Protein AF-A0A936BYQ3-F1 (afdb_monomer_lite)

Secondary structure (DSSP, 8-state):
---HHHHHHHHHHHHTT--S--EE--SEEPTTTTTSS-TTS-----TT-S--GGGEEEEEEEEEEEEESS-SHHHHHHHHHHHHHHHHHHHTTS-GGGEEEEE-SSEEEEEEEEEEEE--HHHHHHHHHHHHHHHHHH--SSEEE-GGGGSTT--EE-TTS---SSSTT---

Structure (mmCIF, N/CA/C/O backbone):
data_AF-A0A936BYQ3-F1
#
_entry.id   AF-A0A936BYQ3-F1
#
loop_
_atom_site.group_PDB
_atom_site.id
_atom_site.type_symbol
_atom_site.label_atom_id
_atom_site.label_alt_id
_atom_site.label_comp_id
_atom_site.label_asym_id
_atom_site.label_entity_id
_atom_site.label_seq_id
_atom_site.pdbx_PDB_ins_code
_atom_site.Cartn_x
_atom_site.Cartn_y
_atom_site.Cartn_z
_atom_site.occupancy
_atom_site.B_iso_or_equiv
_atom_site.auth_seq_id
_atom_site.auth_comp_id
_atom_site.auth_asym_id
_atom_site.auth_atom_id
_atom_site.pdbx_PDB_model_num
ATOM 1 N N . MET A 1 1 ? 19.727 -2.244 -9.568 1.00 52.94 1 MET A N 1
ATOM 2 C CA . MET A 1 1 ? 18.748 -1.926 -8.507 1.00 52.94 1 MET A CA 1
ATOM 3 C C . MET A 1 1 ? 19.167 -0.592 -7.933 1.00 52.94 1 MET A C 1
ATOM 5 O O . MET A 1 1 ? 20.362 -0.443 -7.717 1.00 52.94 1 MET A O 1
ATOM 9 N N . SER A 1 2 ? 18.250 0.365 -7.776 1.00 65.88 2 SER A N 1
ATOM 10 C CA . SER A 1 2 ? 18.570 1.603 -7.058 1.00 65.88 2 SER A CA 1
ATOM 11 C C . SER A 1 2 ? 18.892 1.253 -5.604 1.00 65.88 2 SER A C 1
ATOM 13 O O 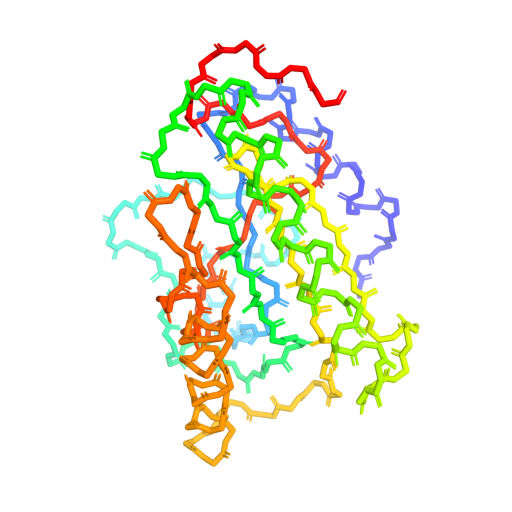. SER A 1 2 ? 18.307 0.309 -5.059 1.00 65.88 2 SER A O 1
ATOM 15 N N . SER A 1 3 ? 19.839 1.957 -4.997 1.00 85.25 3 SER A N 1
ATOM 16 C CA . SER A 1 3 ? 20.103 1.825 -3.567 1.00 85.25 3 SER A CA 1
ATOM 17 C C . SER A 1 3 ? 18.903 2.345 -2.753 1.00 85.25 3 SER A C 1
ATOM 19 O O . SER A 1 3 ? 17.992 2.982 -3.294 1.00 85.25 3 SER A O 1
ATOM 21 N N . LEU A 1 4 ? 18.873 2.062 -1.447 1.00 83.62 4 LEU A N 1
ATOM 22 C CA . LEU A 1 4 ? 17.895 2.687 -0.550 1.00 83.62 4 LEU A CA 1
ATOM 23 C C . LEU A 1 4 ? 18.063 4.216 -0.542 1.00 83.62 4 LEU A C 1
ATOM 25 O O . LEU A 1 4 ? 17.071 4.936 -0.547 1.00 83.62 4 LEU A O 1
ATOM 29 N N . GLU A 1 5 ? 19.306 4.696 -0.594 1.00 89.38 5 GLU A N 1
ATOM 30 C CA . GLU A 1 5 ? 19.640 6.123 -0.650 1.00 89.38 5 GLU A CA 1
ATOM 31 C C . GLU A 1 5 ? 19.096 6.777 -1.925 1.00 89.38 5 GLU A C 1
ATOM 33 O O . GLU A 1 5 ? 18.481 7.836 -1.851 1.00 89.38 5 GLU A O 1
ATOM 38 N N . ASP A 1 6 ? 19.215 6.109 -3.076 1.00 88.75 6 ASP A N 1
ATOM 39 C CA . ASP A 1 6 ? 18.658 6.597 -4.343 1.00 88.75 6 ASP A CA 1
ATOM 40 C C . ASP A 1 6 ? 17.128 6.729 -4.263 1.00 88.75 6 ASP A C 1
ATOM 42 O O . ASP A 1 6 ? 16.547 7.684 -4.779 1.00 88.75 6 ASP A O 1
ATOM 46 N N . ALA A 1 7 ? 16.459 5.764 -3.619 1.00 86.69 7 ALA A N 1
ATOM 47 C CA . ALA A 1 7 ? 15.008 5.782 -3.455 1.00 86.69 7 ALA A CA 1
ATOM 48 C C . ALA A 1 7 ? 14.553 6.909 -2.515 1.00 86.69 7 ALA A C 1
ATOM 50 O O . ALA A 1 7 ? 13.570 7.588 -2.813 1.00 86.69 7 ALA A O 1
ATOM 51 N N . ILE A 1 8 ? 15.279 7.131 -1.414 1.00 89.75 8 ILE A N 1
ATOM 52 C CA . ILE A 1 8 ? 15.035 8.246 -0.489 1.00 89.75 8 ILE A CA 1
ATOM 53 C C . ILE A 1 8 ? 15.246 9.580 -1.210 1.00 89.75 8 ILE A C 1
ATOM 55 O O . ILE A 1 8 ? 14.339 10.408 -1.219 1.00 89.75 8 ILE A O 1
ATOM 59 N N . GLY A 1 9 ? 16.375 9.756 -1.901 1.00 91.69 9 GLY A N 1
ATOM 60 C CA . GLY A 1 9 ? 16.665 10.981 -2.648 1.00 91.69 9 GLY A CA 1
ATOM 61 C C . GLY A 1 9 ? 15.626 11.274 -3.735 1.00 91.69 9 GLY A C 1
ATOM 62 O O . GLY A 1 9 ? 15.257 12.428 -3.953 1.00 91.69 9 GLY A O 1
ATOM 63 N N . ALA A 1 10 ? 15.077 10.239 -4.381 1.00 90.12 10 ALA A N 1
ATOM 64 C CA . ALA A 1 10 ? 13.967 10.404 -5.314 1.00 90.12 10 ALA A CA 1
ATOM 65 C C . ALA A 1 10 ? 12.686 10.897 -4.617 1.00 90.12 10 ALA A C 1
ATOM 67 O O . ALA A 1 10 ? 12.005 11.764 -5.165 1.00 90.12 10 ALA A O 1
ATOM 68 N N . LEU A 1 11 ? 12.338 10.368 -3.438 1.00 91.38 11 LEU A N 1
ATOM 69 C CA . LEU A 1 11 ? 11.169 10.814 -2.666 1.00 91.38 11 LEU A CA 1
ATOM 70 C C . LEU A 1 11 ? 11.318 12.271 -2.212 1.00 91.38 11 LEU A C 1
ATOM 72 O O . LEU A 1 11 ? 10.392 13.057 -2.401 1.00 91.38 11 LEU A O 1
ATOM 76 N N . GLU A 1 12 ? 12.485 12.644 -1.684 1.00 92.31 12 GLU A N 1
ATOM 77 C CA . GLU A 1 12 ? 12.792 14.015 -1.254 1.00 92.31 12 GLU A CA 1
ATOM 78 C C . GLU A 1 12 ? 12.728 15.005 -2.422 1.00 92.31 12 GLU A C 1
ATOM 80 O O . GLU A 1 12 ? 12.130 16.078 -2.307 1.00 92.31 12 GLU A O 1
ATOM 85 N N . HIS A 1 13 ? 13.295 14.627 -3.573 1.00 91.62 13 HIS A N 1
ATOM 86 C CA . HIS A 1 13 ? 13.244 15.442 -4.782 1.00 91.62 13 HIS A CA 1
ATOM 87 C C . HIS A 1 13 ? 11.804 15.722 -5.224 1.00 91.62 13 HIS A C 1
ATOM 89 O O . HIS A 1 13 ? 11.475 16.857 -5.563 1.00 91.62 13 HIS A O 1
ATOM 95 N N . GLU A 1 14 ? 10.941 14.704 -5.223 1.00 91.69 14 GLU A N 1
ATOM 96 C CA . GLU A 1 14 ? 9.537 14.880 -5.597 1.00 91.69 14 GLU A CA 1
ATOM 97 C C . GLU A 1 14 ? 8.759 15.677 -4.558 1.00 91.69 14 GLU A C 1
ATOM 99 O O . GLU A 1 14 ? 7.961 16.531 -4.929 1.00 91.69 14 GLU A O 1
ATOM 104 N N . GLU A 1 15 ? 9.009 15.462 -3.269 1.00 89.88 15 GLU A N 1
ATOM 105 C CA . GLU A 1 15 ? 8.351 16.217 -2.205 1.00 89.88 15 GLU A CA 1
ATOM 106 C C . GLU A 1 15 ? 8.609 17.727 -2.332 1.00 89.88 15 GLU A C 1
ATOM 108 O O . GLU A 1 15 ? 7.663 18.515 -2.219 1.00 89.88 15 GLU A O 1
ATOM 113 N N . GLY A 1 16 ? 9.849 18.113 -2.666 1.00 90.75 16 GLY A N 1
ATOM 114 C CA . GLY A 1 16 ? 10.255 19.500 -2.917 1.00 90.75 16 GLY A CA 1
ATOM 115 C C . GLY A 1 16 ? 9.649 20.136 -4.175 1.00 90.75 16 GLY A C 1
ATOM 116 O O . GLY A 1 16 ? 9.733 21.350 -4.345 1.00 90.75 16 GLY A O 1
ATOM 117 N N . ARG A 1 17 ? 9.011 19.350 -5.053 1.00 90.44 17 ARG A N 1
ATOM 118 C CA . ARG A 1 17 ? 8.240 19.859 -6.204 1.00 90.44 17 ARG A CA 1
ATOM 119 C C . ARG A 1 17 ? 6.789 20.186 -5.856 1.00 90.44 17 ARG A C 1
ATOM 121 O O . ARG A 1 17 ? 6.051 20.626 -6.735 1.00 90.44 17 ARG A O 1
ATOM 128 N N . GLU A 1 18 ? 6.382 19.941 -4.611 1.00 88.31 18 GLU A N 1
ATOM 129 C CA . GLU A 1 18 ? 5.030 20.179 -4.096 1.00 88.31 18 GLU A CA 1
ATOM 130 C C . GLU A 1 18 ? 3.906 19.585 -4.976 1.00 88.31 18 GLU A C 1
ATOM 132 O O . GLU A 1 18 ? 2.950 20.275 -5.348 1.00 88.31 18 GLU A O 1
ATOM 137 N N . PRO A 1 19 ? 3.974 18.290 -5.339 1.00 88.69 19 PRO A N 1
ATOM 138 C CA . PRO A 1 19 ? 2.989 17.676 -6.215 1.00 88.69 19 PRO A CA 1
ATOM 139 C C . PRO A 1 19 ? 1.642 17.541 -5.514 1.00 88.69 19 PRO A C 1
ATOM 141 O O . PRO A 1 19 ? 1.554 17.229 -4.329 1.00 88.69 19 PRO A O 1
ATOM 144 N N . VAL A 1 20 ? 0.559 17.621 -6.287 1.00 86.69 20 VAL A N 1
ATOM 145 C CA . VAL A 1 20 ? -0.808 17.389 -5.782 1.00 86.69 20 VAL A CA 1
ATOM 146 C C . VAL A 1 20 ? -1.008 15.997 -5.157 1.00 86.69 20 VAL A C 1
ATOM 148 O O . VAL A 1 20 ? -1.978 15.780 -4.436 1.00 86.69 20 VAL A O 1
ATOM 151 N N . GLY A 1 21 ? -0.108 15.049 -5.425 1.00 88.50 21 GLY A N 1
ATOM 152 C CA . GLY A 1 21 ? -0.007 13.763 -4.743 1.00 88.50 21 GLY A CA 1
ATOM 153 C C . GLY A 1 21 ? 0.974 12.828 -5.447 1.00 88.50 21 GLY A C 1
ATOM 154 O O . GLY A 1 21 ? 0.965 12.740 -6.675 1.00 88.50 21 GLY A O 1
ATOM 155 N N . SER A 1 22 ? 1.768 12.107 -4.660 1.00 91.06 22 SER A N 1
ATOM 156 C CA . SER A 1 22 ? 2.792 11.183 -5.149 1.00 91.06 22 SER A CA 1
ATOM 157 C C . SER A 1 22 ? 2.361 9.741 -4.923 1.00 91.06 22 SER A C 1
ATOM 159 O O . SER A 1 22 ? 1.916 9.361 -3.838 1.00 91.06 22 SER A O 1
ATOM 161 N N . TYR A 1 23 ? 2.485 8.926 -5.966 1.00 90.94 23 TYR A N 1
ATOM 162 C CA . TYR A 1 23 ? 2.038 7.541 -5.958 1.00 90.94 23 TYR A CA 1
ATOM 163 C C . TYR A 1 23 ? 3.048 6.649 -6.661 1.00 90.94 23 TYR A C 1
ATOM 165 O O . TYR A 1 23 ? 3.645 7.051 -7.659 1.00 90.94 23 TYR A O 1
ATOM 173 N N . VAL A 1 24 ? 3.186 5.420 -6.176 1.00 91.88 24 VAL A N 1
ATOM 174 C CA . VAL A 1 24 ? 4.102 4.430 -6.743 1.00 91.88 24 VAL A CA 1
ATOM 175 C C . VAL A 1 24 ? 3.351 3.178 -7.169 1.00 91.88 24 VAL A C 1
ATOM 177 O O . VAL A 1 24 ? 2.382 2.753 -6.537 1.00 91.88 24 VAL A O 1
ATOM 180 N N . LEU A 1 25 ? 3.825 2.564 -8.251 1.00 92.25 25 LEU A N 1
ATOM 181 C CA . LEU A 1 25 ? 3.477 1.194 -8.591 1.00 92.25 25 LEU A CA 1
ATOM 182 C C . LEU A 1 25 ? 4.530 0.277 -7.970 1.00 92.25 25 LEU A C 1
ATOM 184 O O . LEU A 1 25 ? 5.667 0.224 -8.428 1.00 92.25 25 LEU A O 1
ATOM 188 N N . PHE A 1 26 ? 4.150 -0.424 -6.906 1.00 93.25 26 PHE A N 1
ATOM 189 C CA . PHE A 1 26 ? 5.063 -1.282 -6.144 1.00 93.25 26 PHE A CA 1
ATOM 190 C C . PHE A 1 26 ? 5.270 -2.663 -6.788 1.00 93.25 26 PHE A C 1
ATOM 192 O O . PHE A 1 26 ? 6.227 -3.363 -6.463 1.00 93.25 26 PHE A O 1
ATOM 199 N N . ASN A 1 27 ? 4.384 -3.071 -7.701 1.00 94.94 27 ASN A N 1
ATOM 200 C CA . ASN A 1 27 ? 4.509 -4.321 -8.446 1.00 94.94 27 ASN A CA 1
ATOM 201 C C . ASN A 1 27 ? 5.477 -4.179 -9.628 1.00 94.94 27 ASN A C 1
ATOM 203 O O . ASN A 1 27 ? 5.697 -3.089 -10.153 1.00 94.94 27 ASN A O 1
ATOM 207 N N . ALA A 1 28 ? 6.067 -5.294 -10.056 1.00 92.81 28 ALA A N 1
ATOM 208 C CA . ALA A 1 28 ? 7.041 -5.281 -11.137 1.00 92.81 28 ALA A CA 1
ATOM 209 C C . ALA A 1 28 ? 6.341 -5.102 -12.491 1.00 92.81 28 ALA A C 1
ATOM 211 O O . ALA A 1 28 ? 5.532 -5.940 -12.895 1.00 92.81 28 ALA A O 1
ATOM 212 N N . VAL A 1 29 ? 6.688 -4.027 -13.194 1.00 90.31 29 VAL A N 1
ATOM 213 C CA . VAL A 1 29 ? 6.210 -3.724 -14.549 1.00 90.31 29 VAL A CA 1
ATOM 214 C C . VAL A 1 29 ? 7.099 -4.415 -15.581 1.00 90.31 29 VAL A C 1
ATOM 216 O O . VAL A 1 29 ? 8.293 -4.615 -15.349 1.00 90.31 29 VAL A O 1
ATOM 219 N N . ASP A 1 30 ? 6.527 -4.781 -16.724 1.00 87.50 30 ASP A N 1
ATOM 220 C CA . ASP A 1 30 ? 7.284 -5.239 -17.881 1.00 87.50 30 ASP A CA 1
ATOM 221 C C . ASP A 1 30 ? 8.307 -4.162 -18.313 1.00 87.50 30 ASP A C 1
ATOM 223 O O . ASP A 1 30 ? 7.921 -3.020 -18.594 1.00 87.50 30 ASP A O 1
ATOM 227 N N . PRO A 1 31 ? 9.611 -4.492 -18.400 1.00 81.62 31 PRO A N 1
ATOM 228 C CA . PRO A 1 31 ? 10.635 -3.555 -18.856 1.00 81.62 31 PRO A CA 1
ATOM 229 C C . PRO A 1 31 ? 10.348 -2.923 -20.227 1.00 81.62 31 PRO A C 1
ATOM 231 O O . PRO A 1 31 ? 10.735 -1.780 -20.459 1.00 81.62 31 PRO A O 1
ATOM 234 N N . ALA A 1 32 ? 9.645 -3.624 -21.124 1.00 77.50 32 ALA A N 1
ATOM 235 C CA . ALA A 1 32 ? 9.254 -3.090 -22.427 1.00 77.50 32 ALA A CA 1
ATOM 236 C C . ALA A 1 32 ? 8.252 -1.927 -22.301 1.00 77.50 32 ALA A C 1
ATOM 238 O O . ALA A 1 32 ? 8.284 -0.988 -23.100 1.00 77.50 32 ALA A O 1
ATOM 239 N N . VAL A 1 33 ? 7.403 -1.947 -21.268 1.00 71.81 33 VAL A N 1
ATOM 240 C CA . VAL A 1 33 ? 6.450 -0.871 -20.947 1.00 71.81 33 VAL A CA 1
ATOM 241 C C . VAL A 1 33 ? 7.125 0.250 -20.150 1.00 71.81 33 VAL A C 1
ATOM 243 O O . VAL A 1 33 ? 6.801 1.424 -20.341 1.00 71.81 33 VAL A O 1
ATOM 246 N N . ALA A 1 34 ? 8.133 -0.083 -19.334 1.00 63.19 34 ALA A N 1
ATOM 247 C CA . ALA A 1 34 ? 8.939 0.875 -18.567 1.00 63.19 34 ALA A CA 1
ATOM 248 C C . ALA A 1 34 ? 9.731 1.876 -19.440 1.00 63.19 34 ALA A C 1
ATOM 250 O O . ALA A 1 34 ? 10.303 2.831 -18.923 1.00 63.19 34 ALA A O 1
ATOM 251 N N . THR A 1 35 ? 9.727 1.711 -20.766 1.00 57.91 35 THR A N 1
ATOM 252 C CA . THR A 1 35 ? 10.280 2.678 -21.728 1.00 57.91 35 THR A CA 1
ATOM 253 C C . THR A 1 35 ? 9.540 4.021 -21.741 1.00 57.91 35 THR A C 1
ATOM 255 O O . THR A 1 35 ? 10.124 5.030 -22.124 1.00 57.91 35 THR A O 1
ATOM 258 N N . ARG A 1 36 ? 8.272 4.058 -21.302 1.00 64.44 36 ARG A N 1
ATOM 259 C CA . ARG A 1 36 ? 7.453 5.287 -21.229 1.00 64.44 36 ARG A CA 1
ATOM 260 C C . ARG A 1 36 ? 7.604 6.041 -19.908 1.00 64.44 36 ARG A C 1
ATOM 262 O O . ARG A 1 36 ? 7.395 7.247 -19.872 1.00 64.44 36 ARG A O 1
ATOM 269 N N . ALA A 1 37 ? 7.942 5.319 -18.844 1.00 71.31 37 ALA A N 1
ATOM 270 C CA . ALA A 1 37 ? 8.127 5.830 -17.493 1.00 71.31 37 ALA A CA 1
ATOM 271 C C . ALA A 1 37 ? 9.200 4.977 -16.808 1.00 71.31 37 ALA A C 1
ATOM 273 O O . ALA A 1 37 ? 8.920 3.881 -16.313 1.00 71.31 37 ALA A O 1
ATOM 274 N N . ALA A 1 38 ? 10.445 5.453 -16.842 1.00 76.81 38 ALA A N 1
ATOM 275 C CA . ALA A 1 38 ? 11.578 4.706 -16.315 1.00 76.81 38 ALA A CA 1
ATOM 276 C C . ALA A 1 38 ? 11.408 4.441 -14.810 1.00 76.81 38 ALA A C 1
ATOM 278 O O . ALA A 1 38 ? 11.115 5.350 -14.029 1.00 76.81 38 ALA A O 1
ATOM 279 N N . SER A 1 39 ? 11.621 3.190 -14.397 1.00 78.88 39 SER A N 1
ATOM 280 C CA . SER A 1 39 ? 11.586 2.809 -12.982 1.00 78.88 39 SER A CA 1
ATOM 281 C C . SER A 1 39 ? 12.569 3.658 -12.172 1.00 78.88 39 SER A C 1
ATOM 283 O O . SER A 1 39 ? 13.714 3.830 -12.581 1.00 78.88 39 SER A O 1
ATOM 285 N N . GLY A 1 40 ? 12.138 4.144 -11.005 1.00 80.25 40 GLY A N 1
ATOM 286 C CA . GLY A 1 40 ? 12.969 4.975 -10.123 1.00 80.25 40 GLY A CA 1
ATOM 287 C C . GLY A 1 40 ? 13.012 6.463 -10.487 1.00 80.25 40 GLY A C 1
ATOM 288 O O . GLY A 1 40 ? 13.800 7.199 -9.910 1.00 80.25 40 GLY A O 1
ATOM 289 N N . SER A 1 41 ? 12.170 6.919 -11.417 1.00 84.06 41 SER A N 1
ATOM 290 C CA . SER A 1 41 ? 11.975 8.346 -11.701 1.00 84.06 41 SER A CA 1
ATOM 291 C C . SER A 1 41 ? 10.500 8.730 -11.618 1.00 84.06 41 SER A C 1
ATOM 293 O O . SER A 1 41 ? 9.617 7.889 -11.797 1.00 84.06 41 SER A O 1
ATOM 295 N N . TRP A 1 42 ? 10.244 10.008 -11.342 1.00 88.62 42 TRP A N 1
ATOM 296 C CA . TRP A 1 42 ? 8.898 10.561 -11.240 1.00 88.62 42 TRP A CA 1
ATOM 297 C C . TRP A 1 42 ? 8.381 11.036 -12.587 1.00 88.62 42 TRP A C 1
ATOM 299 O O . TRP A 1 42 ? 9.078 11.725 -13.331 1.00 88.62 42 TRP A O 1
ATOM 309 N N . HIS A 1 43 ? 7.120 10.713 -12.869 1.00 87.00 43 HIS A N 1
ATOM 310 C CA . HIS A 1 43 ? 6.447 11.075 -14.112 1.00 87.00 43 HIS A CA 1
ATOM 311 C C . HIS A 1 43 ? 5.082 11.688 -13.794 1.00 87.00 43 HIS A C 1
ATOM 313 O O . HIS A 1 43 ? 4.353 11.133 -12.968 1.00 87.00 43 HIS A O 1
ATOM 319 N N . PRO A 1 44 ? 4.686 12.797 -14.444 1.00 85.88 44 PRO A N 1
ATOM 320 C CA . PRO A 1 44 ? 3.338 13.329 -14.299 1.00 85.88 44 PRO A CA 1
ATOM 321 C C . PRO A 1 44 ? 2.295 12.298 -14.741 1.00 85.88 44 PRO A C 1
ATOM 323 O O . PRO A 1 44 ? 2.251 11.895 -15.903 1.00 85.88 44 PRO A O 1
ATOM 326 N N . ALA A 1 45 ? 1.421 11.888 -13.825 1.00 80.44 45 ALA A N 1
ATOM 327 C CA . ALA A 1 45 ? 0.349 10.956 -14.145 1.00 80.44 45 ALA A CA 1
ATOM 328 C C . ALA A 1 45 ? -0.792 11.681 -14.879 1.00 80.44 45 ALA A C 1
ATOM 330 O O . ALA A 1 45 ? -1.578 12.411 -14.269 1.00 80.44 45 ALA A O 1
ATOM 331 N N . LYS A 1 46 ? -0.924 11.458 -16.191 1.00 76.31 46 LYS A N 1
ATOM 332 C CA . LYS A 1 46 ? -2.092 11.909 -16.961 1.00 76.31 46 LYS A CA 1
ATOM 333 C C . LYS A 1 46 ? -3.193 10.853 -16.939 1.00 76.31 46 LYS A C 1
ATOM 335 O O . LYS A 1 46 ? -2.953 9.655 -17.099 1.00 76.31 46 LYS A O 1
ATOM 340 N N . ARG A 1 47 ? -4.438 11.296 -16.744 1.00 68.50 47 ARG A N 1
ATOM 341 C CA . ARG A 1 47 ? -5.614 10.415 -16.750 1.00 68.50 47 ARG A CA 1
ATOM 342 C C . ARG A 1 47 ? -5.715 9.707 -18.107 1.00 68.50 47 ARG A C 1
ATOM 344 O O . ARG A 1 47 ? -5.872 10.370 -19.123 1.00 68.50 47 ARG A O 1
ATOM 351 N N . GLY A 1 48 ? -5.677 8.375 -18.099 1.00 67.19 48 GLY A N 1
ATOM 352 C CA . GLY A 1 48 ? -5.763 7.544 -19.307 1.00 67.19 48 GLY A CA 1
ATOM 353 C C . GLY A 1 48 ? -4.415 7.085 -19.872 1.00 67.19 48 GLY A C 1
ATOM 354 O O . GLY A 1 48 ? -4.404 6.190 -20.709 1.00 67.19 48 GLY A O 1
ATOM 355 N N . GLU A 1 49 ? -3.294 7.614 -19.376 1.00 72.69 49 GLU A N 1
ATOM 356 C CA . GLU A 1 49 ? -1.935 7.218 -19.789 1.00 72.69 49 GLU A CA 1
ATO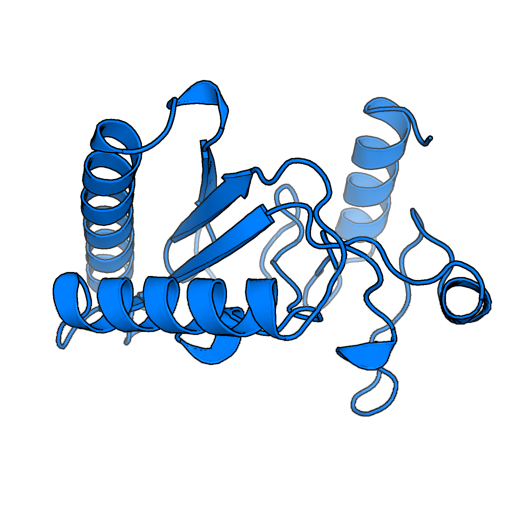M 357 C C . GLU A 1 49 ? -1.257 6.272 -18.775 1.00 72.69 49 GLU A C 1
ATOM 359 O O . GLU A 1 49 ? -0.052 6.046 -18.822 1.00 72.69 49 GLU A O 1
ATOM 364 N N . SER A 1 50 ? -2.022 5.716 -17.830 1.00 72.19 50 SER A N 1
ATOM 365 C CA . SER A 1 50 ? -1.493 4.892 -16.739 1.00 72.19 50 SER A CA 1
ATOM 366 C C . SER A 1 50 ? -1.217 3.447 -17.149 1.00 72.19 50 SER A C 1
ATOM 368 O O . SER A 1 50 ? -1.985 2.859 -17.914 1.00 72.19 50 SER A O 1
ATOM 370 N N . THR A 1 51 ? -0.213 2.846 -16.508 1.00 84.06 51 THR A N 1
ATOM 371 C CA . THR A 1 51 ? 0.050 1.402 -16.499 1.00 84.06 51 THR A CA 1
ATOM 372 C C . THR A 1 51 ? -1.228 0.599 -16.258 1.00 84.06 51 THR A C 1
ATOM 374 O O . THR A 1 51 ? -2.043 0.928 -15.392 1.00 84.06 51 THR A O 1
ATOM 377 N N . THR A 1 52 ? -1.415 -0.457 -17.039 1.00 88.75 52 THR A N 1
ATOM 378 C CA . THR A 1 52 ? -2.546 -1.382 -16.966 1.00 88.75 52 THR A CA 1
ATOM 379 C C . THR A 1 52 ? -2.141 -2.691 -16.292 1.00 88.75 52 THR A C 1
ATOM 381 O O . THR A 1 52 ? -0.964 -2.957 -16.078 1.00 88.75 52 THR A O 1
ATOM 384 N N . ASP A 1 53 ? -3.109 -3.550 -15.960 1.00 89.31 53 ASP A N 1
ATOM 385 C CA 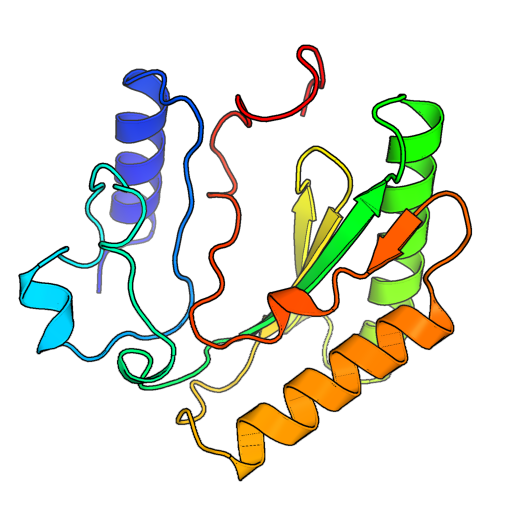. ASP A 1 53 ? -2.809 -4.826 -15.295 1.00 89.31 53 ASP A CA 1
ATOM 386 C C . ASP A 1 53 ? -1.986 -5.758 -16.192 1.00 89.31 53 ASP A C 1
ATOM 388 O O . ASP A 1 53 ? -1.223 -6.574 -15.694 1.00 89.31 53 ASP A O 1
ATOM 392 N N . ARG A 1 54 ? -2.099 -5.600 -17.519 1.00 89.69 54 ARG A N 1
ATOM 393 C CA . ARG A 1 54 ? -1.325 -6.366 -18.507 1.00 89.69 54 ARG A CA 1
ATOM 394 C C . ARG A 1 54 ? 0.150 -5.986 -18.529 1.00 89.69 54 ARG A C 1
ATOM 396 O O . ARG A 1 54 ? 0.969 -6.778 -18.974 1.00 89.69 54 ARG A O 1
ATOM 403 N N . ASP A 1 55 ? 0.462 -4.783 -18.065 1.00 91.12 55 ASP A N 1
ATOM 404 C CA . ASP A 1 55 ? 1.827 -4.279 -18.004 1.00 91.12 55 ASP A CA 1
ATOM 405 C C . ASP A 1 55 ? 2.536 -4.749 -16.724 1.00 91.12 55 ASP A C 1
ATOM 407 O O . ASP A 1 55 ? 3.744 -4.574 -16.590 1.00 91.12 55 ASP A O 1
ATOM 411 N N . VAL A 1 56 ? 1.814 -5.349 -15.769 1.00 93.50 56 VAL A N 1
ATOM 412 C CA . VAL A 1 56 ? 2.388 -5.907 -14.543 1.00 93.50 56 VAL A CA 1
ATOM 413 C C . VAL A 1 56 ? 2.804 -7.351 -14.792 1.00 93.50 56 VAL A C 1
ATOM 415 O O . VAL A 1 56 ? 1.983 -8.207 -15.102 1.00 93.50 56 VAL A O 1
ATOM 418 N N . ARG A 1 57 ? 4.095 -7.633 -14.620 1.00 94.75 57 ARG A N 1
ATOM 419 C CA . ARG A 1 57 ? 4.677 -8.965 -14.817 1.00 94.75 57 ARG A CA 1
ATOM 420 C C . ARG A 1 57 ? 4.647 -9.811 -13.550 1.00 94.75 57 ARG A C 1
ATOM 422 O O . ARG A 1 57 ? 4.553 -11.034 -13.640 1.00 94.75 57 ARG A O 1
ATOM 429 N N . ALA A 1 58 ? 4.793 -9.190 -12.384 1.00 96.25 58 ALA A N 1
ATOM 430 C CA . ALA A 1 58 ? 4.822 -9.899 -11.111 1.00 96.25 58 ALA A CA 1
ATOM 431 C C . ALA A 1 58 ? 4.317 -9.030 -9.962 1.00 96.25 58 ALA A C 1
ATOM 433 O O . ALA A 1 58 ? 4.600 -7.828 -9.903 1.00 96.25 58 ALA A O 1
ATOM 434 N N . ARG A 1 59 ? 3.614 -9.657 -9.017 1.00 97.06 59 ARG A N 1
ATOM 435 C CA . ARG A 1 59 ? 3.204 -9.017 -7.771 1.00 97.06 59 ARG A CA 1
ATOM 436 C C . ARG A 1 59 ? 4.279 -9.187 -6.710 1.00 97.06 59 ARG A C 1
ATOM 438 O O . ARG A 1 59 ? 4.743 -10.295 -6.451 1.00 97.06 59 ARG A O 1
ATOM 445 N N . ARG A 1 60 ? 4.642 -8.076 -6.074 1.00 96.56 60 ARG A N 1
ATOM 446 C CA . ARG A 1 60 ? 5.582 -8.045 -4.944 1.00 96.56 60 ARG A CA 1
ATOM 447 C C . ARG A 1 60 ? 4.878 -8.047 -3.597 1.00 96.56 60 ARG A C 1
ATOM 449 O O . ARG A 1 60 ? 5.486 -8.412 -2.602 1.00 96.56 60 ARG A O 1
ATOM 456 N N . ALA A 1 61 ? 3.612 -7.646 -3.562 1.00 97.50 61 ALA A N 1
ATOM 457 C CA . ALA A 1 61 ? 2.810 -7.662 -2.352 1.00 97.50 61 ALA A CA 1
ATOM 458 C C . ALA A 1 61 ? 1.315 -7.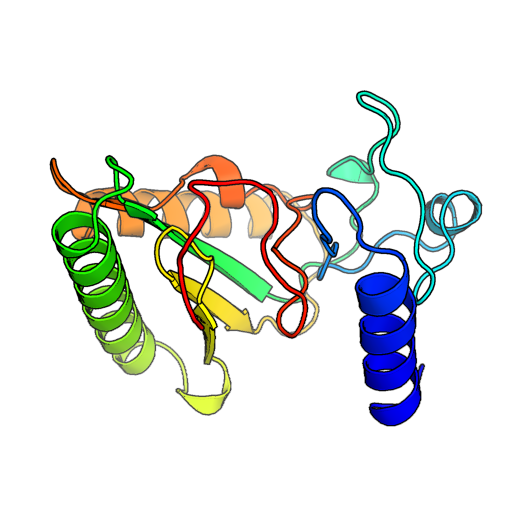775 -2.673 1.00 97.50 61 ALA A C 1
ATOM 460 O O . ALA A 1 61 ? 0.864 -7.431 -3.770 1.00 97.50 61 ALA A O 1
ATOM 461 N N . VAL A 1 62 ? 0.540 -8.215 -1.686 1.00 97.81 62 VAL A N 1
ATOM 462 C CA . VAL A 1 62 ? -0.889 -7.914 -1.598 1.00 97.81 62 VAL A CA 1
ATOM 463 C C . VAL A 1 62 ? -1.034 -6.580 -0.887 1.00 97.81 62 VAL A C 1
ATOM 465 O O . VAL A 1 62 ? -0.566 -6.434 0.239 1.00 97.81 62 VAL A O 1
ATOM 468 N N . TYR A 1 63 ? -1.679 -5.624 -1.546 1.00 97.88 63 TYR A N 1
ATOM 469 C CA . TYR A 1 63 ? -2.011 -4.334 -0.959 1.00 97.88 63 TYR A CA 1
ATOM 470 C C . TYR A 1 63 ? -3.409 -4.389 -0.343 1.00 97.88 63 TYR A C 1
ATOM 472 O O . TYR A 1 63 ? -4.323 -4.974 -0.927 1.00 97.88 63 TYR A O 1
ATOM 480 N N . ILE A 1 64 ? -3.555 -3.816 0.844 1.00 98.12 64 ILE A N 1
ATOM 481 C CA . ILE A 1 64 ? -4.803 -3.681 1.590 1.00 98.12 64 ILE A CA 1
ATOM 482 C C . ILE A 1 64 ? -4.859 -2.229 2.050 1.00 98.12 64 ILE A C 1
ATOM 484 O O . ILE A 1 64 ? -3.898 -1.740 2.638 1.00 98.12 64 ILE A O 1
ATOM 488 N N . ASP A 1 65 ? -5.963 -1.543 1.788 1.00 96.88 65 ASP A N 1
ATOM 489 C CA . ASP A 1 65 ? -6.134 -0.143 2.174 1.00 96.88 65 ASP A CA 1
ATOM 490 C C . ASP A 1 65 ? -7.433 0.001 2.951 1.00 96.88 65 ASP A C 1
ATOM 492 O O . ASP A 1 65 ? -8.487 -0.421 2.468 1.00 96.88 65 ASP A O 1
ATOM 496 N N . VAL A 1 66 ? -7.335 0.521 4.171 1.00 97.19 66 VAL A N 1
ATOM 497 C CA . VAL A 1 66 ? -8.464 0.746 5.070 1.00 97.19 66 VAL A CA 1
ATOM 498 C C . VAL A 1 66 ? -8.663 2.242 5.196 1.00 97.19 66 VAL A C 1
ATOM 500 O O . VAL A 1 66 ? -7.856 2.920 5.827 1.00 97.19 66 VAL A O 1
ATOM 503 N N . ASP A 1 67 ? -9.748 2.740 4.618 1.00 94.50 67 ASP A N 1
ATOM 504 C CA . ASP A 1 67 ? -10.064 4.163 4.580 1.00 94.50 67 ASP A CA 1
ATOM 505 C C . ASP A 1 67 ? -11.287 4.482 5.439 1.00 94.50 67 ASP A C 1
ATOM 507 O O . ASP A 1 67 ? -12.266 3.731 5.494 1.00 94.50 67 ASP A O 1
ATOM 511 N N . ALA A 1 68 ? -11.246 5.647 6.076 1.00 94.75 68 ALA A N 1
ATOM 512 C CA . ALA A 1 68 ? -12.399 6.253 6.709 1.00 94.75 68 ALA A CA 1
ATOM 513 C C . ALA A 1 68 ? -13.424 6.696 5.652 1.00 94.75 68 ALA A C 1
ATOM 515 O O . ALA A 1 68 ? -13.085 7.325 4.649 1.00 94.75 68 ALA A O 1
ATOM 516 N N . GLU A 1 69 ? -14.706 6.451 5.920 1.00 92.56 69 GLU A N 1
ATOM 517 C CA . GLU A 1 69 ? -15.823 6.928 5.086 1.00 92.56 69 GLU A CA 1
ATOM 518 C C . GLU A 1 69 ? -15.989 8.456 5.160 1.00 92.56 69 GLU A C 1
ATOM 520 O O . GLU A 1 69 ? -16.597 9.083 4.291 1.00 92.56 69 GLU A O 1
ATOM 525 N N . ARG A 1 70 ? -15.460 9.082 6.220 1.00 87.69 70 ARG A N 1
ATOM 526 C CA . ARG A 1 70 ? -15.509 10.530 6.441 1.00 87.69 70 ARG A CA 1
ATOM 527 C C . ARG A 1 70 ? -14.130 11.057 6.803 1.00 87.69 70 ARG A C 1
ATOM 529 O O . ARG A 1 70 ? -13.395 10.423 7.547 1.00 87.69 70 ARG A O 1
ATOM 536 N N . ALA A 1 71 ? -13.816 12.254 6.323 1.00 84.19 71 ALA A N 1
ATOM 537 C CA . ALA A 1 71 ? -12.573 12.942 6.647 1.00 84.19 71 ALA A CA 1
ATOM 538 C C . ALA A 1 71 ? -12.704 13.721 7.969 1.00 84.19 71 ALA A C 1
ATOM 540 O O . ALA A 1 71 ? -12.745 14.949 7.976 1.00 84.19 71 ALA A O 1
ATOM 541 N N . THR A 1 72 ? -12.848 12.990 9.074 1.00 88.81 72 THR A N 1
ATOM 542 C CA . THR A 1 72 ? -12.803 13.529 10.441 1.00 88.81 72 THR A CA 1
ATOM 543 C C . THR A 1 72 ? -11.788 12.744 11.262 1.00 88.81 72 THR A C 1
ATOM 545 O O . THR A 1 72 ? -11.596 11.556 11.009 1.00 88.81 72 THR A O 1
ATOM 548 N N . ASP A 1 73 ? -11.188 13.372 12.272 1.00 88.06 73 ASP A N 1
ATOM 549 C CA . ASP A 1 73 ? -10.171 12.725 13.115 1.00 88.06 73 ASP A CA 1
ATOM 550 C C . ASP A 1 73 ? -10.702 11.458 13.803 1.00 88.06 73 ASP A C 1
ATOM 552 O O . ASP A 1 73 ? -10.016 10.441 13.856 1.00 88.06 73 ASP A O 1
ATOM 556 N N . GLU A 1 74 ? -11.959 11.471 14.265 1.00 91.56 74 GLU A N 1
ATOM 557 C CA . GLU A 1 74 ? -12.603 10.287 14.853 1.00 91.56 74 GLU A CA 1
ATOM 558 C C . GLU A 1 74 ? -12.733 9.144 13.834 1.00 91.56 74 GLU A C 1
ATOM 560 O O . GLU A 1 74 ? -12.441 7.988 14.144 1.00 91.56 74 GLU A O 1
ATOM 565 N N . ALA A 1 75 ? -13.167 9.449 12.607 1.00 92.00 75 ALA A N 1
ATOM 566 C CA . ALA A 1 75 ? -13.332 8.438 11.568 1.00 92.00 75 ALA A CA 1
ATOM 567 C C . ALA A 1 75 ? -11.973 7.908 11.083 1.00 92.00 75 ALA A C 1
ATOM 569 O O . ALA A 1 75 ? -11.848 6.711 10.828 1.00 92.00 75 ALA A O 1
ATOM 570 N N . LEU A 1 76 ? -10.952 8.770 11.032 1.00 91.25 76 LEU A N 1
ATOM 571 C CA . LEU A 1 76 ? -9.571 8.385 10.756 1.00 91.25 76 LEU A CA 1
ATOM 572 C C . LEU A 1 76 ? -9.035 7.440 11.836 1.00 91.25 76 LEU A C 1
ATOM 574 O O . LEU A 1 76 ? -8.541 6.363 11.511 1.00 91.25 76 LEU A O 1
ATOM 578 N N . GLY A 1 77 ? -9.193 7.794 13.114 1.00 93.38 77 GLY A N 1
ATOM 579 C CA . GLY A 1 77 ? -8.803 6.936 14.234 1.00 93.38 77 GLY A CA 1
ATOM 580 C C . GLY A 1 77 ? -9.508 5.578 14.195 1.00 93.38 77 GLY A C 1
ATOM 581 O O . GLY A 1 77 ? -8.885 4.545 14.437 1.00 93.38 77 GLY A O 1
ATOM 582 N N . HIS A 1 78 ? -10.784 5.556 13.799 1.00 96.00 78 HIS A N 1
ATOM 583 C CA . HIS A 1 78 ? -11.535 4.315 13.598 1.00 96.00 78 HIS A CA 1
ATOM 584 C C . HIS A 1 78 ? -10.988 3.475 12.436 1.00 96.00 78 HIS A C 1
ATOM 586 O O . HIS A 1 78 ? -10.845 2.262 12.574 1.00 96.00 78 HIS A O 1
ATOM 592 N N . ALA A 1 79 ? -10.636 4.095 11.307 1.00 95.94 79 ALA A N 1
ATOM 593 C CA . ALA A 1 79 ? -10.013 3.397 10.181 1.00 95.94 79 ALA A CA 1
ATOM 594 C C . ALA A 1 79 ? -8.641 2.814 10.550 1.00 95.94 79 ALA A C 1
ATOM 596 O O . ALA A 1 79 ? -8.354 1.665 10.214 1.00 95.94 79 ALA A O 1
ATOM 597 N N . VAL A 1 80 ? -7.831 3.559 11.307 1.00 95.88 80 VAL A N 1
ATOM 598 C CA . VAL A 1 80 ? -6.554 3.069 11.843 1.00 95.88 80 VAL A CA 1
ATOM 599 C C . VAL A 1 80 ? -6.780 1.887 12.786 1.00 95.88 80 VAL A C 1
ATOM 601 O O . VAL A 1 80 ? -6.107 0.871 12.644 1.00 95.88 80 VAL A O 1
ATOM 604 N N . ALA A 1 81 ? -7.766 1.951 13.687 1.00 96.69 81 ALA A N 1
ATOM 605 C CA . ALA A 1 81 ? -8.104 0.826 14.561 1.00 96.69 81 ALA A CA 1
ATOM 606 C C . ALA A 1 81 ? -8.504 -0.428 13.761 1.00 96.69 81 ALA A C 1
ATOM 608 O O . ALA A 1 81 ? -8.014 -1.521 14.038 1.00 96.69 81 ALA A O 1
ATOM 609 N N . LYS A 1 82 ? -9.312 -0.275 12.702 1.00 97.62 82 LYS A N 1
ATOM 610 C CA . LYS A 1 82 ? -9.670 -1.385 11.802 1.00 97.62 82 LYS A CA 1
ATOM 611 C C . LYS A 1 82 ? -8.480 -1.952 11.035 1.00 97.62 82 LYS A C 1
ATOM 613 O O . LYS A 1 82 ? -8.415 -3.165 10.822 1.00 97.62 82 LYS A O 1
ATOM 618 N N . ALA A 1 83 ? -7.540 -1.108 10.625 1.00 97.50 83 ALA A N 1
ATOM 619 C CA . ALA A 1 83 ? -6.297 -1.570 10.026 1.00 97.50 83 ALA A CA 1
ATOM 620 C C . ALA A 1 83 ? -5.448 -2.352 11.037 1.00 97.50 83 ALA A C 1
ATOM 622 O O . ALA A 1 83 ? -4.915 -3.397 10.681 1.00 97.50 83 ALA A O 1
ATOM 623 N N . THR A 1 84 ? -5.386 -1.920 12.298 1.00 97.56 84 THR A N 1
ATOM 624 C CA . THR A 1 84 ? -4.708 -2.655 13.378 1.00 97.56 84 THR A CA 1
ATOM 625 C C . THR A 1 84 ? -5.357 -4.018 13.636 1.00 97.56 84 THR A C 1
ATOM 627 O O . THR A 1 84 ? -4.650 -5.020 13.713 1.00 97.56 84 THR A O 1
ATOM 630 N N . ASP A 1 85 ? -6.691 -4.096 13.677 1.00 98.19 85 ASP A N 1
ATOM 631 C CA . ASP A 1 85 ? -7.412 -5.375 13.789 1.00 98.19 85 ASP A CA 1
ATOM 632 C C . ASP A 1 85 ? -7.106 -6.303 12.599 1.00 98.19 85 ASP A C 1
ATOM 634 O O . ASP A 1 85 ? -6.930 -7.516 12.750 1.00 98.19 85 ASP A O 1
ATOM 638 N N . THR A 1 86 ? -7.027 -5.724 11.396 1.00 98.12 86 THR A N 1
ATOM 639 C CA . THR A 1 86 ? -6.678 -6.449 10.168 1.00 98.12 86 THR A CA 1
ATOM 640 C C . THR A 1 86 ? -5.238 -6.960 10.220 1.00 98.12 86 THR A C 1
ATOM 642 O O . THR A 1 86 ? -4.991 -8.111 9.860 1.00 98.12 86 THR A O 1
ATOM 645 N N . LEU A 1 87 ? -4.299 -6.134 10.689 1.00 98.12 87 LEU A N 1
ATOM 646 C CA . LEU A 1 87 ? -2.893 -6.486 10.880 1.00 98.12 87 LEU A CA 1
ATOM 647 C C . LEU A 1 87 ? -2.757 -7.669 11.841 1.00 98.12 87 LEU A C 1
ATOM 649 O O . LEU A 1 87 ? -2.192 -8.685 11.447 1.00 98.12 87 LEU A O 1
ATOM 653 N N . ALA A 1 88 ? -3.353 -7.589 13.033 1.00 98.00 88 ALA A N 1
ATOM 654 C CA . ALA A 1 88 ? -3.296 -8.665 14.023 1.00 98.00 88 ALA A CA 1
ATOM 655 C C . ALA A 1 88 ? -3.819 -9.998 13.455 1.00 98.00 88 ALA A C 1
ATOM 657 O O . ALA A 1 88 ? -3.224 -11.057 13.645 1.00 98.00 88 ALA A O 1
ATOM 658 N N . TRP A 1 89 ? -4.900 -9.952 12.672 1.00 98.00 89 TRP A N 1
ATOM 659 C CA . TRP A 1 89 ? -5.433 -11.143 12.010 1.00 98.00 89 TRP A CA 1
ATOM 660 C C . TRP A 1 89 ? -4.497 -11.715 10.935 1.00 98.00 89 TRP A C 1
ATOM 662 O O . TRP A 1 89 ? -4.465 -12.933 10.728 1.00 98.00 89 TRP A O 1
ATOM 672 N N . LEU A 1 90 ? -3.748 -10.867 10.228 1.00 98.06 90 LEU A N 1
ATOM 673 C CA . LEU A 1 90 ? -2.749 -11.304 9.251 1.00 98.06 90 LEU A CA 1
ATOM 674 C C . LEU A 1 90 ? -1.521 -11.913 9.935 1.00 98.06 90 LEU A C 1
ATOM 676 O O . LEU A 1 90 ? -1.027 -12.931 9.458 1.00 98.06 90 LEU A O 1
ATOM 680 N N . GLU A 1 91 ? -1.067 -11.351 11.055 1.00 97.69 91 GLU A N 1
ATOM 681 C CA . GLU A 1 91 ? 0.093 -11.844 11.815 1.00 97.69 91 GLU A CA 1
ATOM 682 C C . GLU A 1 91 ? -0.102 -13.265 12.362 1.00 97.69 91 GLU A C 1
ATOM 684 O O . GLU A 1 91 ? 0.851 -14.027 12.494 1.00 97.69 91 GLU A O 1
ATOM 689 N N . GLU A 1 92 ? -1.346 -13.680 12.597 1.00 97.88 92 GLU A N 1
ATOM 690 C CA . GLU A 1 92 ? -1.674 -15.072 12.932 1.00 97.88 92 GLU A CA 1
ATOM 691 C C . GLU A 1 92 ? -1.480 -16.055 11.756 1.00 97.88 92 GLU A C 1
ATOM 693 O O . GLU A 1 92 ? -1.531 -17.271 11.948 1.00 97.88 92 GLU A O 1
ATOM 698 N N . ARG A 1 93 ? -1.340 -15.558 10.520 1.00 96.88 93 ARG A N 1
ATOM 699 C CA . ARG A 1 93 ? -1.407 -16.353 9.274 1.00 96.88 93 ARG A CA 1
ATOM 700 C C . ARG A 1 93 ? -0.155 -16.262 8.419 1.00 96.88 93 ARG A C 1
ATOM 702 O O . ARG A 1 93 ? 0.111 -17.182 7.647 1.00 96.88 93 ARG A O 1
ATOM 709 N N . VAL A 1 94 ? 0.593 -15.172 8.532 1.00 96.56 94 VAL A N 1
ATOM 710 C CA . VAL A 1 94 ? 1.867 -14.965 7.843 1.00 96.56 94 VAL A CA 1
ATOM 711 C C . VAL A 1 94 ? 2.891 -14.397 8.825 1.00 96.56 94 VAL A C 1
ATOM 713 O O . VAL A 1 94 ? 2.501 -13.743 9.790 1.00 96.56 94 VAL A O 1
ATOM 716 N N . PRO A 1 95 ? 4.199 -14.607 8.603 1.00 96.56 95 PRO A N 1
ATOM 717 C CA . PRO A 1 95 ? 5.219 -14.010 9.459 1.00 96.56 95 PRO A CA 1
ATOM 718 C C . PRO A 1 95 ? 5.075 -12.483 9.511 1.00 96.56 95 PRO A C 1
ATOM 720 O O . PRO A 1 95 ? 5.005 -11.855 8.456 1.00 96.56 95 PRO A O 1
ATOM 723 N N . SER A 1 96 ? 5.122 -11.873 10.701 1.00 94.25 96 SER A N 1
ATOM 724 C CA . SER A 1 96 ? 5.058 -10.406 10.847 1.00 94.25 96 SER A CA 1
ATOM 725 C C . SER A 1 96 ? 6.126 -9.682 10.020 1.00 94.25 96 SER A C 1
ATOM 727 O O . SER A 1 96 ? 5.876 -8.607 9.490 1.00 94.25 96 SER A O 1
ATOM 729 N N . ALA A 1 97 ? 7.297 -10.300 9.815 1.00 95.69 97 ALA A N 1
ATOM 730 C CA . ALA A 1 97 ? 8.363 -9.761 8.964 1.00 95.69 97 ALA A CA 1
ATOM 731 C C . ALA A 1 97 ? 7.973 -9.623 7.475 1.00 95.69 97 ALA A C 1
ATOM 733 O O . ALA A 1 97 ? 8.650 -8.923 6.727 1.00 95.69 97 ALA A O 1
ATOM 734 N N . ALA A 1 98 ? 6.904 -10.292 7.034 1.00 96.81 98 ALA A N 1
ATOM 735 C CA . ALA A 1 98 ? 6.351 -10.158 5.692 1.00 96.81 98 ALA A CA 1
ATOM 736 C C . ALA A 1 98 ? 5.296 -9.045 5.594 1.00 96.81 98 ALA A C 1
ATOM 738 O O . ALA A 1 98 ? 4.766 -8.829 4.505 1.00 96.81 98 ALA A O 1
ATOM 739 N N . ILE A 1 99 ? 4.961 -8.361 6.695 1.00 97.94 99 ILE A N 1
ATOM 740 C CA . ILE A 1 99 ? 3.920 -7.337 6.715 1.00 97.94 99 ILE A CA 1
ATOM 741 C C . ILE A 1 99 ? 4.539 -5.947 6.869 1.00 97.94 99 ILE A C 1
ATOM 743 O O . ILE A 1 99 ? 5.287 -5.678 7.804 1.00 97.94 99 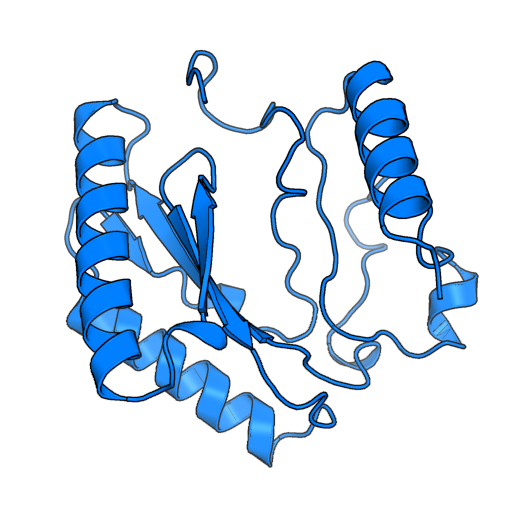ILE A O 1
ATOM 747 N N . GLY A 1 100 ? 4.202 -5.050 5.947 1.00 95.62 100 GLY A N 1
ATOM 748 C CA . GLY A 1 100 ? 4.465 -3.618 6.062 1.00 95.62 100 GLY A CA 1
ATOM 749 C C . GLY A 1 100 ? 3.179 -2.858 6.366 1.00 95.62 100 GLY A C 1
ATOM 750 O O . GLY A 1 100 ? 2.115 -3.222 5.867 1.00 95.62 100 GLY A O 1
ATOM 751 N N . ALA A 1 101 ? 3.274 -1.785 7.144 1.00 94.56 101 ALA A N 1
ATOM 752 C CA . ALA A 1 101 ? 2.162 -0.885 7.425 1.00 94.56 101 ALA A CA 1
ATOM 753 C C . ALA A 1 101 ? 2.573 0.565 7.157 1.00 94.56 101 ALA A C 1
ATOM 755 O O . ALA A 1 101 ? 3.737 0.930 7.318 1.00 94.56 101 ALA A O 1
ATOM 756 N N . GLY A 1 102 ? 1.616 1.394 6.758 1.00 91.00 102 GLY A N 1
ATOM 757 C CA . GLY A 1 102 ? 1.840 2.820 6.560 1.00 91.00 102 GLY A CA 1
ATOM 758 C C . GLY A 1 102 ? 0.546 3.613 6.652 1.00 91.00 102 GLY A C 1
ATOM 759 O O . GLY A 1 102 ? -0.537 3.096 6.381 1.00 91.00 102 GLY A O 1
ATOM 760 N N . HIS A 1 103 ? 0.649 4.884 7.025 1.00 87.88 103 HIS A N 1
ATOM 761 C CA . HIS A 1 103 ? -0.506 5.772 7.063 1.00 87.88 103 HIS A CA 1
ATOM 762 C C . HIS A 1 103 ? -0.891 6.167 5.629 1.00 87.88 103 HIS A C 1
ATOM 764 O O . HIS A 1 103 ? -0.113 6.812 4.925 1.00 87.88 103 HIS A O 1
ATOM 770 N N . SER A 1 104 ? -2.085 5.775 5.173 1.00 82.06 104 SER A N 1
ATOM 771 C CA . SER A 1 104 ? -2.558 6.076 3.813 1.00 82.06 104 SER A CA 1
ATOM 772 C C . SER A 1 104 ? -3.015 7.528 3.687 1.00 82.06 104 SER A C 1
ATOM 774 O O . SER A 1 104 ? -3.238 8.013 2.580 1.00 82.06 104 SER A O 1
ATOM 776 N N . GLY A 1 105 ? -3.198 8.213 4.824 1.00 80.69 105 GLY A N 1
ATOM 777 C CA . GLY A 1 105 ? -3.677 9.582 4.992 1.00 80.69 105 GLY A CA 1
ATOM 778 C C . GLY A 1 105 ? -5.152 9.690 5.355 1.00 80.69 105 GLY A C 1
ATOM 779 O O . GLY A 1 105 ? -5.487 10.530 6.170 1.00 80.69 105 GLY A O 1
ATOM 780 N N . ASN A 1 106 ? -6.019 8.834 4.803 1.00 83.56 106 ASN A N 1
ATOM 781 C CA . ASN A 1 106 ? -7.431 8.752 5.221 1.00 83.56 106 ASN A CA 1
ATOM 782 C C . ASN A 1 106 ? -7.693 7.495 6.063 1.00 83.56 106 ASN A C 1
ATOM 784 O O . ASN A 1 106 ? -8.839 7.132 6.314 1.00 83.56 106 ASN A O 1
ATOM 788 N N . GLY A 1 107 ? -6.622 6.842 6.494 1.00 90.75 107 GLY A N 1
ATOM 789 C CA . GLY A 1 107 ? -6.631 5.602 7.235 1.00 90.75 107 GLY A CA 1
ATOM 790 C C . GLY A 1 107 ? -5.251 4.975 7.149 1.00 90.75 107 GLY A C 1
ATOM 791 O O . GLY A 1 107 ? -4.233 5.676 7.191 1.00 90.75 107 GLY A O 1
ATOM 792 N N . ALA A 1 108 ? -5.209 3.659 7.007 1.00 93.81 108 ALA A N 1
ATOM 793 C CA . ALA A 1 108 ? -3.964 2.917 7.005 1.00 93.81 108 ALA A CA 1
ATOM 794 C C . ALA A 1 108 ? -3.944 1.830 5.933 1.00 93.81 108 ALA A C 1
ATOM 796 O O . ALA A 1 108 ? -4.938 1.188 5.602 1.00 93.81 108 ALA A O 1
ATOM 797 N N . SER A 1 109 ? -2.746 1.641 5.410 1.00 95.81 109 SER A N 1
ATOM 798 C CA . SER A 1 109 ? -2.400 0.717 4.352 1.00 95.81 109 SER A CA 1
ATOM 799 C C . SER A 1 109 ? -1.553 -0.413 4.929 1.00 95.81 109 SER A C 1
ATOM 801 O O . SER A 1 109 ? -0.623 -0.158 5.695 1.00 95.81 109 SER A O 1
ATOM 803 N N . LEU A 1 110 ? -1.832 -1.648 4.521 1.00 97.62 110 LEU A N 1
ATOM 804 C CA . LEU A 1 110 ? -1.048 -2.836 4.849 1.00 97.62 110 LEU A CA 1
ATOM 805 C C . LEU A 1 110 ? -0.544 -3.503 3.566 1.00 97.62 110 LEU A C 1
ATOM 807 O O . LEU A 1 110 ? -1.232 -3.536 2.542 1.00 97.62 110 LEU A O 1
ATOM 811 N N . PHE A 1 111 ? 0.649 -4.079 3.639 1.00 97.94 111 PHE A N 1
ATOM 812 C CA . PHE A 1 111 ? 1.279 -4.825 2.559 1.00 97.94 111 PHE A CA 1
ATOM 813 C C . PHE A 1 111 ? 1.686 -6.192 3.072 1.00 97.94 111 PHE A C 1
ATOM 815 O O . PHE A 1 111 ? 2.471 -6.271 4.007 1.00 97.94 111 PHE A O 1
ATOM 822 N N . VAL A 1 112 ? 1.205 -7.258 2.438 1.00 98.06 112 VAL A N 1
ATOM 823 C CA . VAL A 1 112 ? 1.714 -8.614 2.678 1.00 98.06 112 VAL A CA 1
ATOM 824 C C . VAL A 1 112 ? 2.664 -8.964 1.545 1.00 98.06 112 VAL A C 1
ATOM 826 O O . VAL A 1 112 ? 2.231 -9.086 0.398 1.00 98.06 112 VAL A O 1
ATOM 829 N N . ALA A 1 113 ? 3.952 -9.091 1.850 1.00 97.75 113 ALA A N 1
ATOM 830 C CA . ALA A 1 113 ? 4.991 -9.395 0.880 1.00 97.75 113 ALA A CA 1
ATOM 831 C C . ALA A 1 113 ? 4.726 -10.737 0.182 1.00 97.75 113 ALA A C 1
ATOM 833 O O . ALA A 1 113 ? 4.345 -11.732 0.798 1.00 97.75 113 ALA A O 1
ATOM 834 N N . LEU A 1 114 ? 4.943 -10.747 -1.128 1.00 95.94 114 LEU A N 1
ATOM 835 C CA . LEU A 1 114 ? 4.920 -11.929 -1.975 1.00 95.94 114 LEU A CA 1
ATOM 836 C C . LEU A 1 114 ? 6.327 -12.164 -2.516 1.00 95.94 114 LEU A C 1
ATOM 838 O O . LEU A 1 114 ? 7.066 -11.213 -2.775 1.00 95.94 114 LEU A O 1
ATOM 842 N N . ASP A 1 115 ? 6.662 -13.425 -2.768 1.00 94.06 115 ASP A N 1
ATOM 843 C CA . ASP A 1 115 ? 7.946 -13.828 -3.349 1.00 94.06 115 ASP A CA 1
ATOM 844 C C . ASP A 1 115 ? 7.998 -13.562 -4.865 1.00 94.06 115 ASP A C 1
ATOM 846 O O . ASP A 1 115 ? 8.132 -14.465 -5.687 1.00 94.06 115 ASP A O 1
ATOM 850 N N . HIS A 1 116 ? 7.771 -12.302 -5.251 1.00 93.50 116 HIS A N 1
ATOM 851 C CA . HIS A 1 116 ? 7.824 -11.824 -6.633 1.00 93.50 116 HIS A CA 1
ATOM 852 C C . HIS A 1 116 ? 7.041 -12.725 -7.618 1.00 93.50 116 HIS A C 1
ATOM 854 O O . HIS A 1 116 ? 7.512 -13.095 -8.701 1.00 93.50 116 HIS A O 1
ATOM 860 N N . LEU A 1 117 ? 5.820 -13.100 -7.225 1.00 96.50 117 LEU A N 1
ATOM 861 C CA . LEU A 1 117 ? 5.014 -14.085 -7.938 1.00 96.50 117 LEU A CA 1
ATOM 862 C C . LEU A 1 117 ? 4.539 -13.533 -9.292 1.00 96.50 117 LEU A C 1
ATOM 864 O O . LEU A 1 117 ? 4.028 -12.412 -9.336 1.00 96.50 117 LEU A O 1
ATOM 868 N N . PRO A 1 118 ? 4.657 -14.291 -10.400 1.00 96.50 118 PRO A N 1
ATOM 869 C CA . PRO A 1 118 ? 4.218 -13.819 -11.710 1.00 96.50 118 PRO A CA 1
ATOM 870 C C . PRO A 1 118 ? 2.726 -13.487 -11.739 1.00 96.50 118 PRO A C 1
ATOM 872 O O . PRO A 1 118 ? 1.909 -14.236 -11.198 1.00 96.50 118 PRO A O 1
ATOM 875 N N . GLU A 1 119 ? 2.369 -12.394 -12.412 1.00 95.50 119 GLU A N 1
ATOM 876 C CA . GLU A 1 119 ? 0.978 -11.974 -12.519 1.00 95.50 119 GLU A CA 1
ATOM 877 C C . GLU A 1 119 ? 0.226 -12.861 -13.506 1.00 95.50 119 GLU A C 1
ATOM 879 O O . GLU A 1 119 ? 0.471 -12.856 -14.713 1.00 95.50 119 GLU A O 1
ATOM 884 N N . ARG A 1 120 ? -0.682 -13.666 -12.960 1.00 94.75 120 ARG A N 1
ATOM 885 C CA . ARG A 1 120 ? -1.455 -14.676 -13.678 1.00 94.75 120 ARG A CA 1
ATOM 886 C C . ARG A 1 120 ? -2.823 -14.858 -13.005 1.00 94.75 120 ARG A C 1
ATOM 888 O O . ARG A 1 120 ? -2.979 -14.515 -11.830 1.00 94.75 120 ARG A O 1
ATOM 895 N N . PRO A 1 121 ? -3.836 -15.402 -13.707 1.00 92.50 121 PRO A N 1
ATOM 896 C CA . PRO A 1 121 ? -5.181 -15.568 -13.144 1.00 92.50 121 PRO A CA 1
ATOM 897 C C . PRO A 1 121 ? -5.245 -16.399 -11.850 1.00 92.50 121 PRO A C 1
ATOM 899 O O . PRO A 1 121 ? -6.096 -16.141 -10.996 1.00 92.50 121 PRO A O 1
ATOM 902 N N . ASP A 1 122 ? -4.346 -17.373 -11.700 1.00 93.31 122 ASP A N 1
ATOM 903 C CA . ASP A 1 122 ? -4.198 -18.230 -10.518 1.00 93.31 122 ASP A CA 1
ATOM 904 C C . ASP A 1 122 ? -3.685 -17.477 -9.281 1.00 93.31 122 ASP A C 1
ATOM 906 O O . ASP A 1 122 ? -3.979 -17.902 -8.169 1.00 93.31 122 ASP A O 1
ATOM 910 N N . LEU A 1 123 ? -3.012 -16.335 -9.454 1.00 95.38 123 LEU A N 1
ATOM 911 C CA . LEU A 1 123 ? -2.654 -15.406 -8.378 1.00 95.38 123 LEU A CA 1
ATOM 912 C C . LEU A 1 123 ? -3.709 -14.307 -8.190 1.00 95.38 123 LEU A C 1
ATOM 914 O O . LEU A 1 123 ? -4.127 -14.014 -7.067 1.00 95.38 123 LEU A O 1
ATOM 918 N N . ALA A 1 124 ? -4.182 -13.712 -9.288 1.00 94.38 124 ALA A N 1
ATOM 919 C CA . ALA A 1 124 ? -5.104 -12.580 -9.249 1.00 94.38 124 ALA A CA 1
ATOM 920 C C . ALA A 1 124 ? -6.429 -12.922 -8.542 1.00 94.38 124 ALA A C 1
ATOM 922 O O . ALA A 1 124 ? -6.959 -12.117 -7.769 1.00 94.38 124 ALA A O 1
ATOM 923 N N . ARG A 1 125 ? -6.967 -14.131 -8.769 1.00 96.25 125 ARG A N 1
ATOM 924 C CA . ARG A 1 125 ? -8.229 -14.567 -8.154 1.00 96.25 125 ARG A CA 1
ATOM 925 C C . ARG A 1 125 ? -8.110 -14.746 -6.630 1.00 96.25 125 ARG A C 1
ATOM 927 O O . ARG A 1 125 ? -8.968 -14.191 -5.935 1.00 96.25 125 ARG A O 1
ATOM 934 N N . PRO A 1 126 ? -7.105 -15.457 -6.081 1.00 96.88 126 PRO A N 1
ATOM 935 C CA . PRO A 1 126 ? -6.871 -15.493 -4.639 1.00 96.88 126 PRO A CA 1
ATOM 936 C C . PRO A 1 126 ? -6.684 -14.114 -4.013 1.00 96.88 126 PRO A C 1
ATOM 938 O O . PRO A 1 126 ? -7.334 -13.840 -3.011 1.00 96.88 126 PRO A O 1
ATOM 941 N N . VAL A 1 127 ? -5.897 -13.217 -4.621 1.00 97.44 127 VAL A N 1
ATOM 942 C CA . VAL A 1 127 ? -5.695 -11.860 -4.080 1.00 97.44 127 VAL A CA 1
ATOM 943 C C . VAL A 1 127 ? -7.017 -11.099 -3.986 1.00 97.44 127 VAL A C 1
ATOM 945 O O . VAL A 1 127 ? -7.360 -10.568 -2.932 1.00 97.44 127 VAL A O 1
ATOM 948 N N . LYS A 1 128 ? -7.818 -11.107 -5.056 1.00 97.69 128 LYS A N 1
ATOM 949 C CA . LYS A 1 128 ? -9.147 -10.483 -5.052 1.00 97.69 128 LYS A CA 1
ATOM 950 C C . LYS A 1 128 ? -10.079 -11.096 -4.005 1.00 97.69 128 LYS A C 1
ATOM 952 O O . LYS A 1 128 ? -10.853 -10.377 -3.378 1.00 97.69 128 LYS A O 1
ATOM 957 N N . THR A 1 129 ? -10.010 -12.413 -3.822 1.00 98.00 129 THR A N 1
ATOM 958 C CA . THR A 1 129 ? -10.829 -13.139 -2.840 1.00 98.00 129 THR A CA 1
ATOM 959 C C . THR A 1 129 ? -10.412 -12.796 -1.413 1.00 98.00 129 THR A C 1
ATOM 961 O O . THR A 1 129 ? -11.276 -12.535 -0.584 1.00 98.00 129 THR A O 1
ATOM 964 N N . LEU A 1 130 ? -9.106 -12.729 -1.145 1.00 97.94 130 LEU A N 1
ATOM 965 C CA . LEU A 1 130 ? -8.553 -12.320 0.143 1.00 97.94 130 LEU A CA 1
ATOM 966 C C . LEU A 1 130 ? -9.017 -10.908 0.504 1.00 97.94 130 LEU A C 1
ATOM 968 O O . LEU A 1 130 ? -9.639 -10.732 1.545 1.00 97.94 130 LEU A O 1
ATOM 972 N N . VAL A 1 131 ? -8.799 -9.923 -0.374 1.00 98.44 131 VAL A N 1
ATOM 973 C CA . VAL A 1 131 ? -9.196 -8.529 -0.106 1.00 98.44 131 VAL A CA 1
ATOM 974 C C . VAL A 1 131 ? -10.714 -8.407 0.078 1.00 98.44 131 VAL A C 1
ATOM 976 O O . VAL A 1 131 ? -11.167 -7.704 0.974 1.00 98.44 131 VAL A O 1
ATOM 979 N N . ALA A 1 132 ? -11.520 -9.127 -0.710 1.00 98.50 132 ALA A N 1
ATOM 980 C CA . ALA A 1 132 ? -12.973 -9.148 -0.521 1.00 98.50 132 ALA A CA 1
ATOM 981 C C . ALA A 1 132 ? -13.397 -9.799 0.810 1.00 98.50 132 ALA A C 1
ATOM 983 O O . ALA A 1 132 ? -14.372 -9.366 1.418 1.00 98.50 132 ALA A O 1
ATOM 984 N N . GLY A 1 133 ? -12.678 -10.826 1.267 1.00 98.50 133 GLY A N 1
ATOM 985 C CA . GLY A 1 133 ? -12.902 -11.442 2.574 1.00 98.50 133 GLY A CA 1
ATOM 986 C C . GLY A 1 133 ? -12.525 -10.514 3.730 1.00 98.50 133 GLY A C 1
ATOM 987 O O . GLY A 1 133 ? -13.254 -10.451 4.717 1.00 98.50 133 GLY A O 1
ATOM 988 N N . LEU A 1 134 ? -11.430 -9.761 3.590 1.00 98.50 134 LEU A N 1
ATOM 989 C CA . LEU A 1 134 ? -11.025 -8.743 4.560 1.00 98.50 134 LEU A CA 1
ATOM 990 C C . LEU A 1 134 ? -12.047 -7.606 4.636 1.00 98.50 134 LEU A C 1
ATOM 992 O O . LEU A 1 134 ? -12.437 -7.236 5.738 1.00 98.50 134 LEU A O 1
ATOM 996 N N . ASP A 1 135 ? -12.547 -7.124 3.494 1.00 98.50 135 ASP A N 1
ATOM 997 C CA . ASP A 1 135 ? -13.668 -6.176 3.455 1.00 98.50 135 ASP A CA 1
ATOM 998 C C . ASP A 1 135 ? -14.879 -6.724 4.205 1.00 98.50 135 ASP A C 1
ATOM 1000 O O . ASP A 1 135 ? -15.366 -6.093 5.136 1.00 98.50 135 ASP A O 1
ATOM 1004 N N . HIS A 1 136 ? -15.314 -7.942 3.885 1.00 98.44 136 HIS A N 1
ATOM 1005 C CA . HIS A 1 136 ? -16.455 -8.541 4.570 1.00 98.44 136 HIS A CA 1
ATOM 1006 C C . HIS A 1 136 ? -16.261 -8.656 6.092 1.00 98.44 136 HIS A C 1
ATOM 1008 O O . HIS A 1 136 ? -17.225 -8.529 6.844 1.00 98.44 136 HIS A O 1
ATOM 1014 N N . ARG A 1 137 ? -15.030 -8.910 6.545 1.00 98.31 137 ARG A N 1
ATOM 1015 C CA . ARG A 1 137 ? -14.711 -9.139 7.957 1.00 98.31 137 ARG A CA 1
ATOM 1016 C C . ARG A 1 137 ? -14.530 -7.852 8.763 1.00 98.31 137 ARG A C 1
ATOM 1018 O O . ARG A 1 137 ? -14.944 -7.821 9.919 1.00 98.31 137 ARG A O 1
ATOM 1025 N N . PHE A 1 138 ? -13.867 -6.844 8.201 1.00 98.06 138 PHE A N 1
ATOM 1026 C CA . PHE A 1 138 ? -13.372 -5.693 8.966 1.00 98.06 138 PHE A CA 1
ATOM 1027 C C . PHE A 1 138 ? -14.071 -4.378 8.636 1.00 98.06 138 PHE A C 1
ATOM 1029 O O . PHE A 1 138 ? -14.110 -3.492 9.493 1.00 98.06 138 PHE A O 1
ATOM 1036 N N . SER A 1 139 ? -14.654 -4.254 7.444 1.00 98.06 139 SER A N 1
ATOM 1037 C CA . SER A 1 139 ? -15.390 -3.056 7.057 1.00 98.06 139 SER A CA 1
ATOM 1038 C C . SER A 1 139 ? -16.664 -2.875 7.879 1.00 98.06 139 SER A C 1
ATOM 1040 O O . SER A 1 139 ? -17.398 -3.823 8.153 1.00 98.06 139 SER A O 1
ATOM 1042 N N . ASP A 1 140 ? -16.998 -1.626 8.184 1.00 97.50 140 ASP A N 1
ATOM 1043 C CA . ASP A 1 140 ? -18.257 -1.241 8.820 1.00 97.50 140 ASP A CA 1
ATOM 1044 C C . ASP A 1 140 ? -18.791 0.078 8.235 1.00 97.50 140 ASP A C 1
ATOM 1046 O O . ASP A 1 140 ? -18.477 0.425 7.099 1.00 97.50 140 ASP A O 1
ATOM 1050 N N . ALA A 1 141 ? -19.689 0.772 8.937 1.00 95.69 141 ALA A N 1
ATOM 1051 C CA . ALA A 1 141 ? -20.280 2.023 8.456 1.00 95.69 141 ALA A CA 1
ATOM 1052 C C . ALA A 1 141 ? -19.330 3.236 8.530 1.00 95.69 141 ALA A C 1
ATOM 1054 O O . ALA A 1 141 ? -19.667 4.293 8.000 1.00 95.69 141 ALA A O 1
ATOM 1055 N N . ARG A 1 142 ? -18.192 3.117 9.224 1.00 95.00 142 ARG A N 1
ATOM 1056 C CA . ARG A 1 142 ? -17.244 4.212 9.474 1.00 95.00 142 ARG A CA 1
ATOM 1057 C C . ARG A 1 142 ? -15.930 4.032 8.718 1.00 95.00 142 ARG A C 1
ATOM 1059 O O . ARG A 1 142 ? -15.327 5.037 8.353 1.00 95.00 142 ARG A O 1
ATOM 1066 N N . ALA A 1 143 ? -15.501 2.794 8.477 1.00 96.62 143 ALA A N 1
ATOM 1067 C CA . ALA A 1 143 ? -14.293 2.491 7.713 1.00 96.62 143 ALA A CA 1
ATOM 1068 C C . ALA A 1 143 ? -14.475 1.283 6.787 1.00 96.62 143 ALA A C 1
ATOM 1070 O O . ALA A 1 143 ? -15.203 0.341 7.116 1.00 96.62 143 ALA A O 1
ATOM 1071 N N . LYS A 1 144 ? -13.787 1.299 5.642 1.00 97.81 144 LYS A N 1
ATOM 1072 C CA . LYS A 1 144 ? -13.847 0.251 4.617 1.00 97.81 144 LYS A CA 1
ATOM 1073 C C . LYS A 1 144 ? -12.471 -0.204 4.177 1.00 97.81 144 LYS A C 1
ATOM 1075 O O . LYS A 1 144 ? -11.598 0.617 3.926 1.00 97.81 144 LYS A O 1
ATOM 1080 N N . VAL A 1 145 ? -12.337 -1.506 3.954 1.00 98.12 145 VAL A N 1
ATOM 1081 C CA . VAL A 1 145 ? -11.261 -2.068 3.138 1.00 98.12 145 VAL A CA 1
ATOM 1082 C C . VAL A 1 145 ? -11.595 -1.838 1.656 1.00 98.12 145 VAL A C 1
ATOM 1084 O O . VAL A 1 145 ? -12.594 -2.360 1.150 1.00 98.12 145 VAL A O 1
ATOM 1087 N N . ASP A 1 146 ? -10.775 -1.085 0.919 1.00 96.62 146 ASP A N 1
ATOM 1088 C CA . ASP A 1 146 ? -11.035 -0.814 -0.500 1.00 96.62 146 ASP A CA 1
ATOM 1089 C C . ASP A 1 146 ? -10.761 -2.050 -1.368 1.00 96.62 146 ASP A C 1
ATOM 1091 O O . ASP A 1 146 ? -9.638 -2.355 -1.754 1.00 96.62 146 ASP A O 1
ATOM 1095 N N . ARG A 1 147 ? -11.823 -2.736 -1.791 1.00 97.31 147 ARG A N 1
ATOM 1096 C CA . ARG A 1 147 ? -11.743 -3.922 -2.664 1.00 97.31 147 ARG A CA 1
ATOM 1097 C C . ARG A 1 147 ? -11.040 -3.685 -4.001 1.00 97.31 147 ARG A C 1
ATOM 1099 O O . ARG A 1 147 ? -10.541 -4.637 -4.612 1.00 97.31 147 ARG A O 1
ATOM 1106 N N . ARG A 1 148 ? -11.027 -2.445 -4.494 1.00 94.06 148 ARG A N 1
ATOM 1107 C CA . ARG A 1 148 ? -10.443 -2.092 -5.796 1.00 94.06 148 ARG A CA 1
ATOM 1108 C C . ARG A 1 148 ? -8.921 -2.189 -5.764 1.00 94.06 148 ARG A C 1
ATOM 1110 O O . ARG A 1 148 ? -8.302 -2.329 -6.817 1.00 94.06 148 ARG A O 1
ATOM 1117 N N . VAL A 1 149 ? -8.298 -2.183 -4.585 1.00 95.38 149 VAL A N 1
ATOM 1118 C CA . VAL A 1 149 ? -6.835 -2.270 -4.478 1.00 95.38 149 VAL A CA 1
ATOM 1119 C C . VAL A 1 149 ? -6.266 -3.638 -4.859 1.00 95.38 149 VAL A C 1
ATOM 1121 O O . VAL A 1 149 ? -5.060 -3.774 -5.030 1.00 95.38 149 VAL A O 1
ATOM 1124 N N . SER A 1 150 ? -7.132 -4.633 -5.076 1.00 96.38 150 SER A N 1
ATOM 1125 C CA . SER A 1 150 ? -6.748 -5.971 -5.537 1.00 96.38 150 SER A CA 1
ATOM 1126 C C . SER A 1 150 ? -6.238 -6.036 -6.988 1.00 96.38 150 SER A C 1
ATOM 1128 O O . SER A 1 150 ? -5.700 -7.072 -7.392 1.00 96.38 150 SER A O 1
ATOM 1130 N N . ASP A 1 151 ? -6.366 -4.962 -7.772 1.00 94.94 151 ASP A N 1
ATOM 1131 C CA . ASP A 1 151 ? -5.819 -4.868 -9.133 1.00 94.94 151 ASP A CA 1
ATOM 1132 C C . ASP A 1 151 ? -4.276 -4.879 -9.129 1.00 94.94 151 ASP A C 1
ATOM 1134 O O . ASP A 1 151 ? -3.640 -4.288 -8.257 1.00 94.94 151 ASP A O 1
ATOM 1138 N N . ALA A 1 152 ? -3.646 -5.512 -10.121 1.00 95.06 152 ALA A N 1
ATOM 1139 C CA . ALA A 1 152 ? -2.185 -5.640 -10.178 1.00 95.06 152 ALA A CA 1
ATOM 1140 C C . ALA A 1 152 ? -1.491 -4.289 -10.398 1.00 95.06 152 ALA A C 1
ATOM 1142 O O . ALA A 1 152 ? -0.428 -4.029 -9.833 1.00 95.06 152 ALA A O 1
ATOM 1143 N N . LYS A 1 153 ? -2.113 -3.412 -11.194 1.00 93.12 153 LYS A N 1
ATOM 1144 C CA . LYS A 1 153 ? -1.620 -2.060 -11.508 1.00 93.12 153 LYS A CA 1
ATOM 1145 C C . LYS A 1 153 ? -1.846 -1.037 -10.398 1.00 93.12 153 LYS A C 1
ATOM 1147 O O . LYS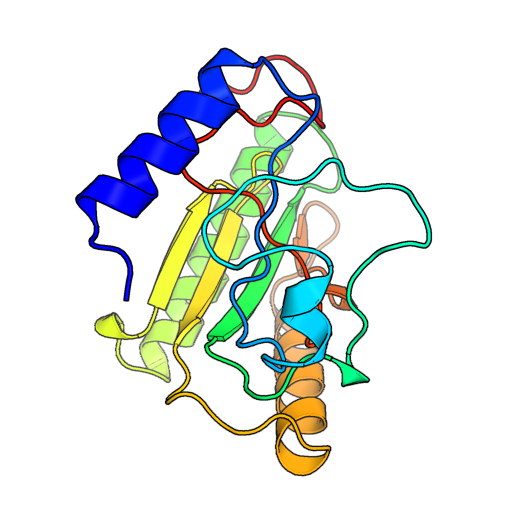 A 1 153 ? -1.621 0.154 -10.619 1.00 93.12 153 LYS A O 1
ATOM 1152 N N . ARG A 1 154 ? -2.417 -1.448 -9.261 1.00 93.81 154 ARG A N 1
ATOM 1153 C CA . ARG A 1 154 ? -2.845 -0.509 -8.229 1.00 93.81 154 ARG A CA 1
ATOM 1154 C C . ARG A 1 154 ? -1.655 0.320 -7.753 1.00 93.81 154 ARG A C 1
ATOM 1156 O O . ARG A 1 154 ? -0.619 -0.213 -7.369 1.00 93.81 154 ARG A O 1
ATOM 1163 N N . LEU A 1 155 ? -1.847 1.633 -7.773 1.00 92.31 155 LEU A N 1
ATOM 1164 C CA . LEU A 1 155 ? -0.929 2.579 -7.165 1.00 92.31 155 LEU A CA 1
ATOM 1165 C C . LEU A 1 155 ? -1.207 2.670 -5.666 1.00 92.31 155 LEU A C 1
ATOM 1167 O O . LEU A 1 155 ? -2.374 2.696 -5.268 1.00 92.31 155 LEU A O 1
ATOM 1171 N N . CYS A 1 156 ? -0.153 2.773 -4.864 1.00 92.25 156 CYS A N 1
ATOM 1172 C CA . CYS A 1 156 ? -0.246 3.166 -3.461 1.00 92.25 156 CYS A CA 1
ATOM 1173 C C . CYS A 1 156 ? 0.392 4.550 -3.258 1.00 92.25 156 CYS A C 1
ATOM 1175 O O . CYS A 1 156 ? 1.173 4.994 -4.110 1.00 92.25 156 CYS A O 1
ATOM 1177 N N . PRO A 1 157 ? 0.046 5.267 -2.173 1.00 91.31 157 PRO A N 1
ATOM 1178 C CA . PRO A 1 157 ? 0.760 6.477 -1.792 1.00 91.31 157 PRO A CA 1
ATOM 1179 C C . PRO A 1 157 ? 2.265 6.221 -1.702 1.00 91.31 157 PRO A C 1
ATOM 1181 O O . PRO A 1 157 ? 2.707 5.168 -1.241 1.00 91.31 157 PRO A O 1
ATOM 1184 N N . ALA A 1 158 ? 3.057 7.195 -2.131 1.00 91.69 158 ALA A N 1
ATOM 1185 C CA . ALA A 1 158 ? 4.491 7.170 -1.905 1.00 91.69 158 ALA A CA 1
ATOM 1186 C C . ALA A 1 158 ? 4.772 7.485 -0.428 1.00 91.69 158 ALA A C 1
ATOM 1188 O O . ALA A 1 158 ? 4.856 8.652 -0.042 1.00 91.69 158 ALA A O 1
ATOM 1189 N N . PHE A 1 159 ? 4.848 6.451 0.413 1.00 87.94 159 PHE A N 1
ATOM 1190 C CA . PHE A 1 159 ? 5.125 6.620 1.842 1.00 87.94 159 PHE A CA 1
ATOM 1191 C C . PHE A 1 159 ? 6.429 7.399 2.047 1.00 87.94 159 PHE A C 1
ATOM 1193 O O . PHE A 1 159 ? 7.432 7.116 1.395 1.00 87.94 159 PHE A O 1
ATOM 1200 N N . GLY A 1 160 ? 6.385 8.399 2.931 1.00 83.38 160 GLY A N 1
ATOM 1201 C CA . GLY A 1 160 ? 7.461 9.379 3.109 1.00 83.38 160 GLY A CA 1
ATOM 1202 C C . GLY A 1 160 ? 7.252 10.703 2.360 1.00 83.38 160 GLY A C 1
ATOM 1203 O O . GLY A 1 160 ? 8.028 11.625 2.567 1.00 83.38 160 GLY A O 1
ATOM 1204 N N . THR A 1 161 ? 6.201 10.831 1.540 1.00 87.31 161 THR A N 1
ATOM 1205 C CA . THR A 1 161 ? 5.782 12.113 0.933 1.00 87.31 161 THR A CA 1
ATOM 1206 C C . THR A 1 161 ? 4.528 12.668 1.604 1.00 87.31 161 THR A C 1
ATOM 1208 O O . THR A 1 161 ? 3.736 11.922 2.191 1.00 87.31 161 THR A O 1
ATOM 1211 N N . THR A 1 162 ? 4.308 13.980 1.495 1.00 85.44 162 THR A N 1
ATOM 1212 C CA . THR A 1 162 ? 3.104 14.608 2.043 1.00 85.44 162 THR A CA 1
ATOM 1213 C C . THR A 1 162 ? 1.894 14.245 1.193 1.00 85.44 162 THR A C 1
ATOM 1215 O O . THR A 1 162 ? 1.842 14.505 -0.016 1.00 85.44 162 THR A O 1
ATOM 1218 N N . LYS A 1 163 ? 0.848 13.707 1.826 1.00 77.06 163 LYS A N 1
ATOM 1219 C CA . LYS A 1 163 ? -0.429 13.488 1.148 1.00 77.06 163 LYS A CA 1
ATOM 1220 C C . LYS A 1 163 ? -1.160 14.818 0.967 1.00 77.06 163 LYS A C 1
ATOM 1222 O O . LYS A 1 163 ? -1.825 15.305 1.872 1.00 77.06 163 LYS A O 1
ATOM 1227 N N . ARG A 1 164 ? -1.081 15.379 -0.240 1.00 77.56 164 ARG A N 1
ATOM 1228 C CA . ARG A 1 164 ? -1.751 16.647 -0.595 1.00 77.56 164 ARG A CA 1
ATOM 1229 C C . ARG A 1 164 ? -3.156 16.462 -1.188 1.00 77.56 164 ARG A C 1
ATOM 1231 O O . ARG A 1 164 ? -3.907 17.422 -1.331 1.00 77.56 164 ARG A O 1
ATOM 1238 N N . LYS A 1 165 ? -3.540 15.218 -1.498 1.00 65.44 165 LYS A N 1
ATOM 1239 C CA . LYS A 1 165 ? -4.867 14.847 -2.009 1.00 65.44 165 LYS A CA 1
ATOM 1240 C C . LYS A 1 165 ? -5.691 14.155 -0.923 1.00 65.44 165 LYS A C 1
ATOM 1242 O O . LYS A 1 165 ? -5.409 13.014 -0.570 1.00 65.44 165 LYS A O 1
ATOM 1247 N N . GLY A 1 166 ? -6.731 14.822 -0.437 1.00 57.41 166 GLY A N 1
ATOM 1248 C CA . GLY A 1 166 ? -7.489 14.427 0.759 1.00 57.41 166 GLY A CA 1
ATOM 1249 C C . GLY A 1 166 ? -7.695 15.651 1.650 1.00 57.41 166 GLY A C 1
ATOM 1250 O O . GLY A 1 166 ? -7.211 16.722 1.295 1.00 57.41 166 GLY A O 1
ATOM 1251 N N . ALA A 1 167 ? -8.451 15.539 2.745 1.00 42.84 167 ALA A N 1
ATOM 1252 C CA . ALA A 1 167 ? -8.696 16.691 3.617 1.00 42.84 167 ALA A CA 1
ATOM 1253 C C . ALA A 1 167 ? -7.369 17.304 4.094 1.00 42.84 167 ALA A C 1
ATOM 1255 O O . ALA A 1 167 ? -6.482 16.597 4.569 1.00 42.84 167 ALA A O 1
ATOM 1256 N N . ALA A 1 168 ? -7.228 18.617 3.913 1.00 37.28 168 ALA A N 1
ATOM 1257 C CA . ALA A 1 168 ? -6.067 19.362 4.374 1.00 37.28 168 ALA A CA 1
ATOM 1258 C C . ALA A 1 168 ? -6.021 19.349 5.911 1.00 37.28 168 ALA A C 1
ATOM 1260 O O . ALA A 1 168 ? -7.052 19.559 6.547 1.00 37.28 168 ALA A O 1
ATOM 1261 N N . GLY A 1 169 ? -4.836 19.139 6.493 1.00 41.91 169 GLY A N 1
ATOM 1262 C CA . GLY A 1 169 ? -4.609 19.297 7.937 1.00 41.91 169 GLY A CA 1
ATOM 1263 C C . GLY A 1 169 ? -4.287 18.027 8.727 1.00 41.91 169 GLY A C 1
ATOM 1264 O O . GLY A 1 169 ? -4.253 18.092 9.950 1.00 41.91 169 GLY A O 1
ATOM 1265 N N . ILE A 1 170 ? -4.026 16.894 8.072 1.00 40.72 170 ILE A N 1
ATOM 1266 C CA . ILE A 1 170 ? -3.630 15.663 8.767 1.00 40.72 170 ILE A CA 1
ATOM 1267 C C . ILE A 1 170 ? -2.109 15.671 8.939 1.00 40.72 170 ILE A C 1
ATOM 1269 O O . ILE A 1 170 ? -1.371 15.403 7.990 1.00 40.72 170 ILE A O 1
ATOM 1273 N N . SER A 1 171 ? -1.649 16.026 10.138 1.00 31.28 171 SER A N 1
ATOM 1274 C CA . SER A 1 171 ? -0.260 15.813 10.546 1.00 31.28 171 SER A CA 1
ATOM 1275 C C . SER A 1 171 ? 0.017 14.310 10.613 1.00 31.28 171 SER A C 1
ATOM 1277 O O . SER A 1 171 ? -0.767 13.568 11.206 1.00 31.28 171 SER A O 1
ATOM 1279 N N . VAL A 1 172 ? 1.100 13.887 9.962 1.00 37.12 172 VAL A N 1
ATOM 1280 C CA . VAL A 1 172 ? 1.638 12.517 9.999 1.00 37.12 172 VAL A CA 1
ATOM 1281 C C . VAL A 1 172 ? 2.332 12.263 11.332 1.00 37.12 172 VAL A C 1
ATOM 1283 O O . VAL A 1 172 ? 2.970 13.217 11.836 1.00 37.12 172 VAL A O 1
#

Foldseek 3Di:
DDDPVLLLVQQVVVLVVVDLFAWDQPAAFAVVLCVVPPPSHDDDDDVPSADALVRGFFGFWLKKAKFWPDPDPVLQVLSQVLVVVVLVVVVVPDPNVQKDKAQQPRHIMIIRGDPRGTDDPVVLVVSLVVLVVSQVVRDDPTMGTPSVSSRSRHIGGPGPHDNNHGDPDDDD

pLDDT: mean 88.63, std 13.12, range [31.28, 98.5]

Sequence (172 aa):
MSSLEDAIGALEHEEGREPVGSYVLFNAVDPAVATRAASGSWHPAKRGESTTDRDVRARRAVYIDVDAERATDEALGHAVAKATDTLAWLEERVPSAAIGAGHSGNGASLFVALDHLPERPDLARPVKTLVAGLDHRFSDARAKVDRRVSDAKRLCPAFGTTKRKGAAGISV

Radius of gyration: 16.17 Å; chains: 1; bounding box: 40×38×37 Å